Protein AF-A0A8T4KFM8-F1 (afdb_monomer)

Secondary structure (DSSP, 8-state):
--------B-TTS-BPPPHHHHHHTT--TT---EEEE-SSS-EEEE-

Solvent-accessible surface area (backbone atoms only — not comparable to full-atom values): 3364 Å² total; per-residue (Å²): 130,83,91,72,78,96,74,66,71,48,99,82,73,48,73,78,76,54,70,71,57,30,61,75,70,68,62,54,91,89,61,70,66,50,79,42,75,74,86,74,91,44,82,45,76,42,118

Nearest PDB structures (foldseek):
  2w1t-assembly1_A  TM=9.562E-01  e=3.717E-02  Bacillus subtilis
  2w1t-assembly1_B  TM=9.54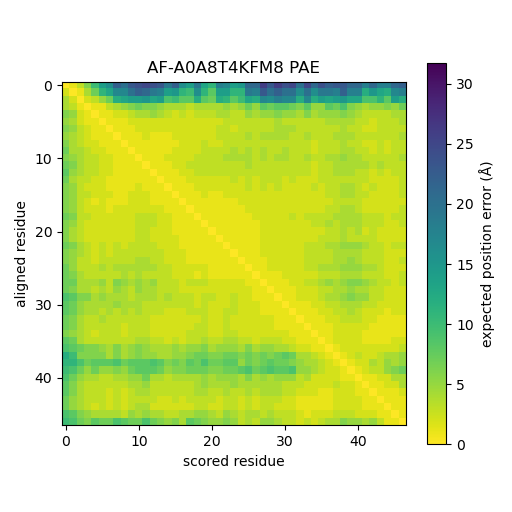5E-01  e=6.839E-02  Bacillus subtili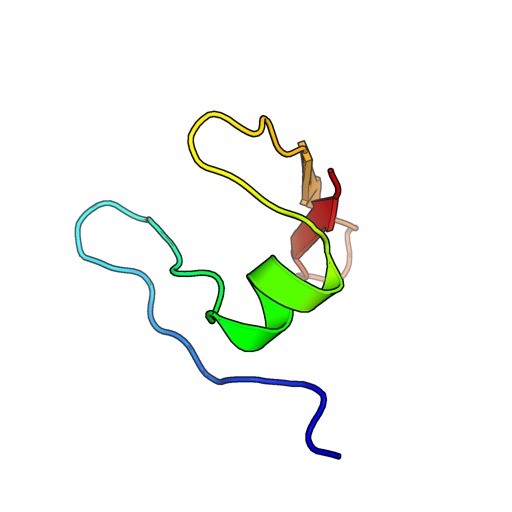s
  5itm-assembl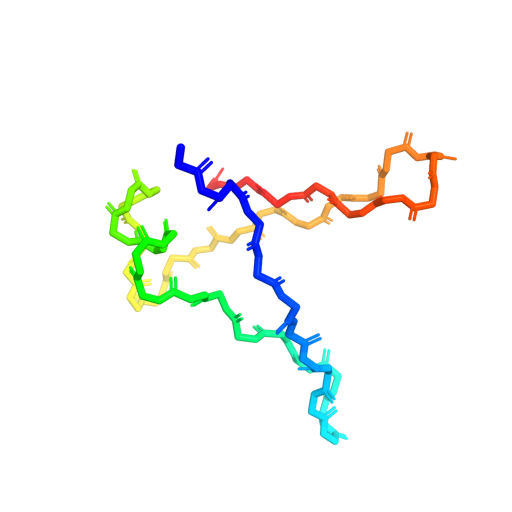y2_A  TM=8.330E-01  e=3.474E-02  Saccharolobus solfataricus
  1yfb-assembly1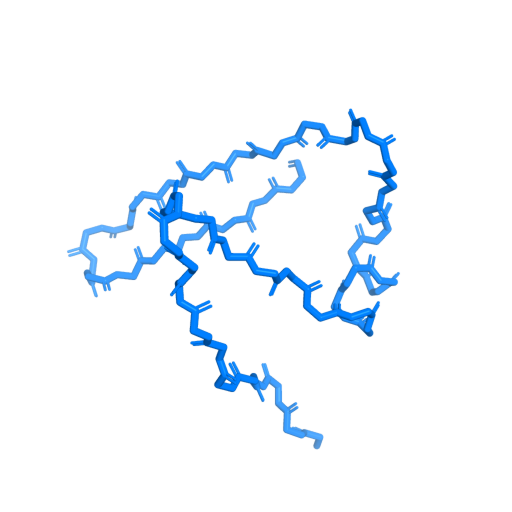_A  TM=8.727E-01  e=8.380E-02  Bacillus subtilis
  2fy9-assembly1_A  TM=7.308E-01  e=5.584E-01  Bacillus subtilis

Radius of gyration: 11.63 Å; Cα contacts (8 Å, |Δi|>4): 35; chains: 1; bounding box: 27×24×25 Å

Mean predicted aligned error: 3.74 Å

Sequence (47 aa):
MRNFNIVKIDSKGRIIVPSHIRGYLGLKEGTELIVANNGNKELRIFP

Foldseek 3Di:
DPPDDDWDQDPVRDTDDDPVNCVVQVPDPPDDWDWDDPVPPDIDIHD

Structure (mmCIF, N/CA/C/O backbone):
data_AF-A0A8T4KFM8-F1
#
_entry.id   AF-A0A8T4KFM8-F1
#
loop_
_atom_site.group_PDB
_atom_site.id
_atom_site.type_symbol
_atom_site.label_atom_id
_atom_site.label_alt_id
_atom_site.label_comp_id
_atom_site.label_asym_id
_atom_site.label_entity_id
_atom_site.label_seq_id
_atom_site.pdbx_PDB_ins_code
_atom_site.Cartn_x
_atom_site.Cartn_y
_atom_site.Cartn_z
_atom_site.occupancy
_atom_site.B_iso_or_equiv
_atom_site.auth_seq_id
_atom_site.auth_comp_id
_atom_site.auth_asym_id
_atom_site.auth_atom_id
_atom_site.pdbx_PDB_model_num
ATOM 1 N N . MET A 1 1 ? 18.712 5.380 9.479 1.00 52.94 1 MET A N 1
ATOM 2 C CA . MET A 1 1 ? 17.252 5.264 9.700 1.00 52.94 1 MET A CA 1
ATOM 3 C C . MET A 1 1 ? 16.740 4.134 8.823 1.00 52.94 1 MET A C 1
ATOM 5 O O . MET A 1 1 ? 17.182 4.042 7.686 1.00 52.94 1 MET A O 1
ATOM 9 N N . ARG A 1 2 ? 15.916 3.214 9.337 1.00 55.44 2 ARG A N 1
ATOM 10 C CA . ARG A 1 2 ? 15.344 2.158 8.486 1.00 55.44 2 ARG A CA 1
ATOM 11 C C . ARG A 1 2 ? 14.250 2.799 7.632 1.00 55.44 2 ARG A C 1
ATOM 13 O O . ARG A 1 2 ? 13.215 3.179 8.160 1.00 55.44 2 ARG A O 1
ATOM 20 N N . ASN A 1 3 ? 14.509 2.945 6.336 1.00 75.12 3 ASN A N 1
ATOM 21 C CA . ASN A 1 3 ? 13.619 3.613 5.377 1.00 75.12 3 ASN A CA 1
ATOM 22 C C . ASN A 1 3 ? 12.484 2.700 4.874 1.00 75.12 3 ASN A C 1
ATOM 24 O O . ASN A 1 3 ? 11.864 2.991 3.857 1.00 75.12 3 ASN A O 1
ATOM 28 N N . PHE A 1 4 ? 12.239 1.566 5.535 1.00 83.88 4 PHE A N 1
ATOM 29 C CA . PHE A 1 4 ? 11.259 0.578 5.102 1.00 83.88 4 PHE A CA 1
ATOM 30 C C . PHE A 1 4 ? 10.532 -0.035 6.297 1.00 83.88 4 PHE A C 1
ATOM 32 O O . PHE A 1 4 ? 11.100 -0.199 7.378 1.00 83.88 4 PHE A O 1
ATOM 39 N N . ASN A 1 5 ? 9.270 -0.399 6.078 1.00 90.44 5 ASN A N 1
ATOM 40 C CA . ASN A 1 5 ? 8.457 -1.157 7.021 1.00 90.44 5 ASN A CA 1
ATOM 41 C C . ASN A 1 5 ? 7.892 -2.367 6.291 1.00 90.44 5 ASN A C 1
ATOM 43 O O . ASN A 1 5 ? 7.384 -2.235 5.179 1.00 90.44 5 ASN A O 1
ATOM 47 N N . ILE A 1 6 ? 7.950 -3.532 6.929 1.00 93.31 6 ILE A N 1
ATOM 48 C CA . ILE A 1 6 ? 7.221 -4.700 6.443 1.00 93.31 6 ILE A CA 1
ATOM 49 C C . ILE A 1 6 ? 5.768 -4.524 6.879 1.00 93.31 6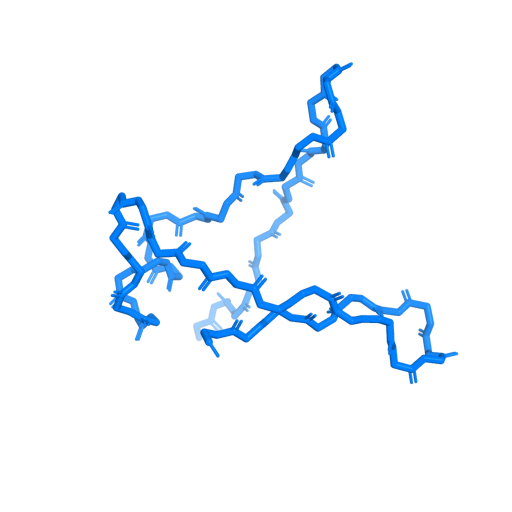 ILE A C 1
ATOM 51 O O . ILE A 1 6 ? 5.470 -4.472 8.071 1.00 93.31 6 ILE A O 1
ATOM 55 N N . VAL A 1 7 ? 4.874 -4.421 5.905 1.00 94.69 7 VAL A N 1
ATOM 56 C CA . VAL A 1 7 ? 3.426 -4.335 6.107 1.00 94.69 7 VAL A CA 1
ATOM 57 C C . VAL A 1 7 ? 2.756 -5.528 5.436 1.00 94.69 7 VAL A C 1
ATOM 59 O O . VAL A 1 7 ? 3.326 -6.148 4.539 1.00 94.69 7 VAL A O 1
ATOM 62 N N . LYS A 1 8 ? 1.551 -5.877 5.887 1.00 96.81 8 LYS A N 1
ATOM 6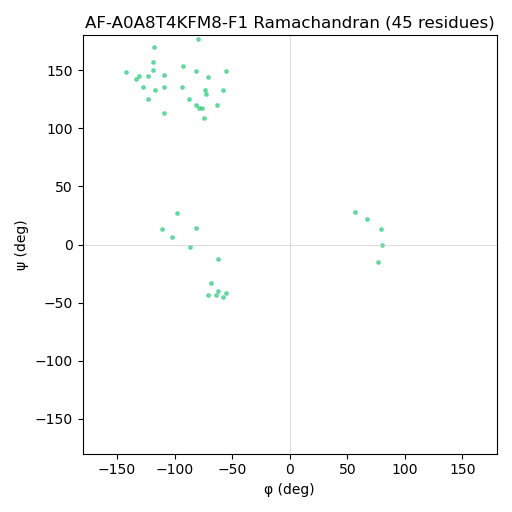3 C CA . LYS A 1 8 ? 0.747 -6.951 5.299 1.00 96.81 8 LYS A CA 1
ATOM 64 C C . LYS A 1 8 ? -0.448 -6.352 4.572 1.00 96.81 8 LYS A C 1
ATOM 66 O O . LYS A 1 8 ? -0.998 -5.347 5.020 1.00 96.81 8 LYS A O 1
ATOM 71 N N . ILE A 1 9 ? -0.836 -6.996 3.479 1.00 96.62 9 ILE A N 1
ATOM 72 C CA . ILE A 1 9 ? -2.106 -6.728 2.809 1.00 96.62 9 ILE A CA 1
ATOM 73 C C . ILE A 1 9 ? -3.216 -7.324 3.679 1.00 96.62 9 ILE A C 1
ATOM 75 O O . ILE A 1 9 ? -3.085 -8.451 4.163 1.00 96.62 9 ILE A O 1
ATOM 79 N N . ASP A 1 10 ? -4.272 -6.555 3.925 1.00 97.00 10 ASP A N 1
ATOM 80 C CA . ASP A 1 10 ? -5.428 -7.050 4.670 1.00 97.00 10 ASP A CA 1
ATOM 81 C C . ASP A 1 10 ? -6.367 -7.901 3.794 1.00 97.00 10 ASP A C 1
ATOM 83 O O . ASP A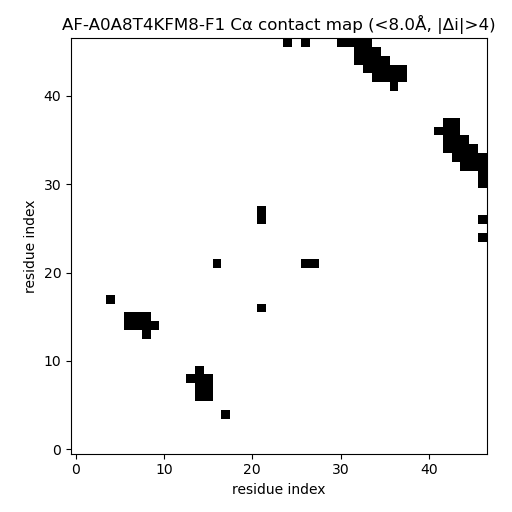 1 10 ? -6.174 -8.052 2.589 1.00 97.00 10 ASP A O 1
ATOM 87 N N . SER A 1 11 ? -7.424 -8.458 4.388 1.00 97.81 11 SER A N 1
ATOM 88 C CA . SER A 1 11 ? -8.397 -9.295 3.667 1.00 97.81 11 SER A CA 1
ATOM 89 C C . SER A 1 11 ? -9.158 -8.572 2.550 1.00 97.81 11 SER A C 1
ATOM 91 O O . SER A 1 11 ? -9.818 -9.224 1.747 1.00 97.81 11 SER A O 1
ATOM 93 N N . LYS A 1 12 ? -9.082 -7.238 2.488 1.00 97.94 12 LYS A N 1
ATOM 94 C CA . LYS A 1 12 ? -9.725 -6.408 1.465 1.00 97.94 12 LYS A CA 1
ATOM 95 C C . LYS A 1 12 ? -8.735 -5.928 0.401 1.00 97.94 12 LYS A C 1
ATOM 97 O O . LYS A 1 12 ? -9.107 -5.107 -0.431 1.00 97.94 12 LYS A O 1
ATOM 102 N N . GLY A 1 13 ? -7.486 -6.397 0.428 1.00 95.75 13 GLY A N 1
ATOM 103 C CA . GLY A 1 13 ? -6.469 -5.994 -0.542 1.00 95.75 13 GLY A CA 1
ATOM 104 C C . GLY A 1 13 ? -5.825 -4.633 -0.252 1.00 95.75 13 GLY A C 1
ATOM 105 O O . GLY A 1 13 ? -5.156 -4.085 -1.123 1.00 95.75 13 GLY A O 1
ATOM 106 N N . ARG A 1 14 ? -6.013 -4.059 0.943 1.00 95.50 14 ARG A N 1
ATOM 107 C CA . ARG A 1 14 ? -5.491 -2.729 1.294 1.00 95.50 14 ARG A CA 1
ATOM 108 C C . ARG A 1 14 ? -4.127 -2.829 1.966 1.00 95.50 14 ARG A C 1
ATOM 110 O O . ARG A 1 14 ? -3.832 -3.808 2.652 1.00 95.50 14 ARG A O 1
ATOM 117 N N . ILE A 1 15 ? -3.329 -1.770 1.835 1.00 94.62 15 ILE A N 1
ATOM 118 C CA . ILE A 1 15 ? -2.050 -1.610 2.534 1.00 94.62 15 ILE A CA 1
ATOM 119 C C . ILE A 1 15 ? -2.141 -0.398 3.456 1.00 94.62 15 ILE A C 1
ATOM 121 O O . ILE A 1 15 ? -2.566 0.682 3.050 1.00 94.62 15 ILE A O 1
ATOM 125 N N . ILE A 1 16 ? -1.707 -0.564 4.703 1.00 93.94 16 ILE A N 1
ATOM 126 C CA . ILE A 1 16 ? -1.575 0.553 5.637 1.00 93.94 16 ILE A CA 1
ATOM 127 C C . ILE A 1 16 ? -0.251 1.260 5.358 1.00 93.94 16 ILE A C 1
ATOM 129 O O . ILE A 1 16 ? 0.812 0.667 5.524 1.00 93.94 16 ILE A O 1
ATOM 133 N N . VAL A 1 17 ? -0.305 2.546 5.007 1.00 93.06 17 VAL A N 1
ATOM 134 C CA . VAL A 1 17 ? 0.882 3.413 4.997 1.00 93.06 17 VAL A CA 1
ATOM 135 C C . VAL A 1 17 ? 1.211 3.783 6.450 1.00 93.06 17 VAL A C 1
ATOM 137 O O . VAL A 1 17 ? 0.366 4.411 7.087 1.00 93.06 17 VAL A O 1
ATOM 140 N N . PRO A 1 18 ? 2.375 3.415 7.017 1.00 93.38 18 PRO A N 1
ATOM 141 C CA . PRO A 1 18 ? 2.738 3.725 8.404 1.00 93.38 18 PRO A CA 1
ATOM 142 C C . PRO A 1 18 ? 2.684 5.224 8.738 1.00 93.38 18 PRO A C 1
ATOM 144 O O . PRO A 1 18 ? 2.966 6.068 7.890 1.00 93.38 18 PRO A O 1
ATOM 147 N N . SER A 1 19 ? 2.369 5.564 9.993 1.00 92.81 19 SER A N 1
ATOM 148 C CA . SER A 1 19 ? 2.131 6.952 10.436 1.00 92.81 19 SER A CA 1
ATOM 149 C C . SER A 1 19 ? 3.283 7.913 10.139 1.00 92.81 19 SER A C 1
ATOM 151 O O . SER A 1 19 ? 3.038 9.023 9.680 1.00 92.81 19 SER A O 1
ATOM 153 N N . HIS A 1 20 ? 4.531 7.488 10.339 1.00 91.25 20 HIS A N 1
ATOM 154 C CA . HIS A 1 20 ? 5.707 8.311 10.051 1.00 91.25 20 HIS A CA 1
ATOM 155 C C . HIS A 1 20 ? 5.901 8.561 8.547 1.00 91.25 20 HIS A C 1
ATOM 157 O O . HIS A 1 20 ? 6.327 9.648 8.173 1.00 91.25 20 HIS A O 1
ATOM 163 N N . ILE A 1 21 ? 5.539 7.601 7.683 1.00 92.06 21 ILE A N 1
ATOM 164 C CA . ILE A 1 21 ? 5.568 7.789 6.223 1.00 92.06 21 ILE A CA 1
ATOM 165 C C . ILE A 1 21 ? 4.452 8.746 5.802 1.00 92.06 21 ILE A C 1
ATOM 167 O O . ILE A 1 21 ? 4.707 9.665 5.031 1.00 92.06 21 ILE A O 1
ATOM 171 N N . ARG A 1 22 ? 3.237 8.592 6.352 1.00 92.56 22 ARG A N 1
ATOM 172 C CA . ARG A 1 22 ? 2.134 9.538 6.103 1.00 92.56 22 ARG A CA 1
ATOM 173 C C . ARG A 1 22 ? 2.506 10.961 6.514 1.00 92.56 22 ARG A C 1
ATOM 175 O O . ARG A 1 22 ? 2.262 11.881 5.749 1.00 92.56 22 ARG A O 1
ATOM 182 N N . GLY A 1 23 ? 3.119 11.127 7.688 1.00 92.31 23 GLY A N 1
ATOM 183 C CA . GLY A 1 23 ? 3.574 12.427 8.182 1.00 92.31 23 GLY A CA 1
ATOM 184 C C . GLY A 1 23 ? 4.664 13.038 7.303 1.00 92.31 23 GLY A C 1
ATOM 185 O O . GLY A 1 23 ? 4.576 14.211 6.962 1.00 92.31 23 GLY A O 1
ATOM 186 N N . TYR A 1 24 ? 5.641 12.232 6.877 1.00 90.81 24 TYR A N 1
ATOM 187 C CA . TYR A 1 24 ? 6.699 12.672 5.966 1.00 90.81 24 TYR A CA 1
ATOM 188 C C . TYR A 1 24 ? 6.159 13.111 4.595 1.00 90.81 24 TYR A C 1
ATOM 190 O O . TYR A 1 24 ? 6.608 14.115 4.056 1.00 90.81 24 TYR A O 1
ATOM 198 N N . LEU A 1 25 ? 5.175 12.386 4.054 1.00 91.31 25 LEU A N 1
ATOM 199 C CA . LEU A 1 25 ? 4.546 12.682 2.762 1.00 91.31 25 LEU A CA 1
ATOM 200 C C . LEU A 1 25 ? 3.373 13.678 2.851 1.00 91.31 25 LEU A C 1
ATOM 202 O O . LEU A 1 25 ? 2.779 14.002 1.829 1.00 91.31 25 LEU A O 1
ATOM 206 N N . GLY A 1 26 ? 3.004 14.147 4.047 1.00 93.00 26 GLY A N 1
ATOM 207 C CA . GLY A 1 26 ? 1.884 15.077 4.239 1.00 93.00 26 GLY A CA 1
ATOM 208 C C . GLY A 1 26 ? 0.496 14.499 3.927 1.00 93.00 26 GLY A C 1
ATOM 209 O O . GLY A 1 26 ? -0.434 15.264 3.676 1.00 93.00 26 GLY A O 1
ATOM 210 N N . LEU A 1 27 ? 0.337 13.171 3.945 1.00 94.69 27 LEU A N 1
ATOM 211 C CA . LEU A 1 27 ? -0.916 12.501 3.584 1.00 94.69 27 LEU A CA 1
ATOM 212 C C . LEU A 1 27 ? -1.978 12.693 4.670 1.00 94.69 27 LEU A C 1
ATOM 214 O O . LEU A 1 27 ? -1.732 12.404 5.847 1.00 94.69 27 LEU A O 1
ATOM 218 N N . LYS A 1 28 ? -3.174 13.125 4.267 1.00 94.75 28 LYS A N 1
ATOM 219 C CA . LYS A 1 28 ? -4.336 13.333 5.137 1.00 94.75 28 LYS A CA 1
ATOM 220 C C . LYS A 1 28 ? -5.487 12.420 4.718 1.00 94.75 28 LYS A C 1
ATOM 222 O O . LYS A 1 28 ? -5.444 11.752 3.686 1.00 94.75 28 LYS A O 1
ATOM 227 N N . GLU A 1 29 ? -6.517 12.362 5.552 1.00 93.81 29 GLU A N 1
ATOM 228 C CA . GLU A 1 29 ? -7.765 11.708 5.168 1.00 93.81 29 GLU A CA 1
ATOM 229 C C . GLU A 1 29 ? -8.334 12.370 3.905 1.00 93.81 29 GLU A C 1
ATOM 231 O O . GLU A 1 29 ? -8.344 13.596 3.795 1.00 93.81 29 GLU A O 1
ATOM 236 N N . GLY A 1 30 ? -8.745 11.552 2.936 1.00 94.19 30 GLY A N 1
ATOM 237 C CA . GLY A 1 30 ? -9.237 12.025 1.642 1.00 94.19 30 GLY A CA 1
ATOM 238 C C . GLY A 1 30 ? -8.152 12.415 0.633 1.00 94.19 30 GLY A C 1
ATOM 239 O O . GLY A 1 30 ? -8.501 12.785 -0.482 1.00 94.19 30 GLY A O 1
ATOM 240 N N . THR A 1 31 ? -6.858 12.321 0.969 1.00 94.31 31 THR A N 1
ATOM 241 C CA . THR A 1 31 ? -5.789 12.506 -0.024 1.00 94.31 31 THR A CA 1
ATOM 242 C C . THR A 1 31 ? -5.874 11.414 -1.091 1.00 94.31 31 THR A C 1
ATOM 244 O O . THR A 1 31 ? -5.760 10.226 -0.781 1.00 94.31 31 THR A O 1
ATOM 247 N N . GLU A 1 32 ? -6.065 11.819 -2.345 1.00 95.50 32 GLU A N 1
ATOM 248 C CA . GLU A 1 32 ? -5.938 10.935 -3.502 1.00 95.50 32 GLU A CA 1
ATOM 249 C C . GLU A 1 32 ? -4.463 10.591 -3.726 1.00 95.50 32 GLU A C 1
ATOM 251 O O . GLU A 1 32 ? -3.583 11.406 -3.469 1.00 95.50 32 GLU A O 1
ATOM 256 N N . LEU A 1 33 ? -4.190 9.359 -4.153 1.00 94.75 33 LEU A N 1
ATOM 257 C CA . LEU A 1 33 ? -2.837 8.870 -4.404 1.00 94.75 33 LEU A CA 1
ATOM 258 C C . LEU A 1 33 ? -2.802 8.157 -5.749 1.00 94.75 33 LEU A C 1
ATOM 260 O O . LEU A 1 33 ? -3.703 7.380 -6.074 1.00 94.75 33 LEU A O 1
ATOM 264 N N . ILE A 1 34 ? -1.709 8.333 -6.482 1.00 95.69 34 ILE A N 1
ATOM 265 C CA . ILE A 1 34 ? -1.427 7.547 -7.680 1.00 95.69 34 ILE A CA 1
ATOM 266 C C . ILE A 1 34 ? -0.697 6.274 -7.261 1.00 95.69 34 ILE A C 1
ATOM 268 O O . ILE A 1 34 ? 0.364 6.327 -6.637 1.00 95.69 34 ILE A O 1
ATOM 272 N N . VAL A 1 35 ? -1.242 5.120 -7.650 1.00 95.00 35 VAL A N 1
ATOM 273 C CA . VAL A 1 35 ? -0.593 3.813 -7.502 1.00 95.00 35 VAL A CA 1
ATOM 274 C C . VAL A 1 35 ? -0.190 3.318 -8.884 1.00 95.00 35 VAL A C 1
ATOM 276 O O . VAL A 1 35 ? -1.044 3.012 -9.713 1.00 95.00 35 VAL A O 1
ATOM 279 N N . ALA A 1 36 ? 1.114 3.231 -9.135 1.00 95.25 36 ALA A N 1
ATOM 280 C CA . ALA A 1 36 ? 1.658 2.799 -10.417 1.00 95.25 36 ALA A CA 1
ATOM 281 C C . ALA A 1 36 ? 2.581 1.589 -10.244 1.00 95.25 36 ALA A C 1
ATOM 283 O O . ALA A 1 36 ? 3.332 1.496 -9.270 1.00 95.25 36 ALA A O 1
ATOM 284 N N . ASN A 1 37 ? 2.572 0.679 -11.218 1.00 94.38 37 ASN A N 1
ATOM 285 C CA . ASN A 1 37 ? 3.666 -0.275 -11.373 1.00 94.38 37 ASN A CA 1
ATOM 286 C C . ASN A 1 37 ? 4.818 0.412 -12.127 1.00 94.38 37 ASN A C 1
ATOM 288 O O . ASN A 1 37 ? 4.586 1.303 -12.941 1.00 94.38 37 ASN A O 1
ATOM 292 N N . ASN A 1 38 ? 6.060 0.019 -11.851 1.00 91.81 38 ASN A N 1
ATOM 293 C CA . ASN A 1 38 ? 7.234 0.559 -12.547 1.00 91.81 38 ASN A CA 1
ATOM 294 C C . ASN A 1 38 ? 7.921 -0.464 -13.473 1.00 91.81 38 ASN A C 1
ATOM 296 O O . ASN A 1 38 ? 9.064 -0.251 -13.865 1.00 91.81 38 ASN A O 1
ATOM 300 N N . GLY A 1 39 ? 7.267 -1.594 -13.765 1.00 91.50 39 GLY A N 1
ATOM 301 C CA . GLY A 1 39 ? 7.847 -2.708 -14.529 1.00 91.50 39 GLY A CA 1
ATOM 302 C C . GLY A 1 39 ? 8.828 -3.606 -13.757 1.00 91.50 39 GLY A C 1
ATOM 303 O O . GLY A 1 39 ? 9.055 -4.738 -14.171 1.00 91.50 39 GLY A O 1
ATOM 304 N N . ASN A 1 40 ? 9.331 -3.184 -12.593 1.00 93.69 40 ASN A N 1
ATOM 305 C CA . ASN A 1 40 ? 10.335 -3.914 -11.804 1.00 93.69 40 ASN A CA 1
ATOM 306 C C . ASN A 1 40 ? 9.731 -4.746 -10.664 1.00 93.69 40 ASN A C 1
ATOM 308 O O . ASN A 1 40 ? 10.385 -4.989 -9.656 1.00 93.69 40 ASN A O 1
ATOM 312 N N . LYS A 1 41 ? 8.472 -5.184 -10.802 1.00 92.75 41 LYS A N 1
ATOM 313 C CA . LYS A 1 41 ? 7.712 -5.861 -9.729 1.00 92.75 41 LYS A CA 1
ATOM 314 C C . LYS A 1 41 ? 7.608 -5.033 -8.436 1.00 92.75 41 LYS A C 1
ATOM 316 O O . LYS A 1 41 ? 7.448 -5.587 -7.352 1.00 92.75 41 LYS A O 1
ATOM 321 N N . GLU A 1 42 ? 7.651 -3.710 -8.558 1.00 92.50 42 GLU A N 1
ATOM 322 C CA . GLU A 1 42 ? 7.483 -2.772 -7.453 1.00 92.50 42 GLU A CA 1
ATOM 323 C C . GLU A 1 42 ? 6.261 -1.882 -7.685 1.00 92.50 42 GLU A C 1
ATOM 325 O O . GLU A 1 42 ? 5.910 -1.540 -8.821 1.00 92.50 42 GLU A O 1
ATOM 330 N N . LEU A 1 43 ? 5.645 -1.469 -6.579 1.00 92.44 43 LEU A N 1
ATOM 331 C CA . LEU A 1 43 ? 4.651 -0.407 -6.568 1.00 92.44 43 LEU A CA 1
ATOM 332 C C . LEU A 1 43 ? 5.340 0.914 -6.252 1.00 92.44 43 LEU A C 1
ATOM 334 O O . LEU A 1 43 ? 6.134 1.004 -5.314 1.00 92.44 43 LEU A O 1
ATOM 338 N N . ARG A 1 44 ? 4.988 1.952 -7.002 1.00 92.81 44 ARG A N 1
ATOM 339 C CA . ARG A 1 44 ? 5.275 3.333 -6.635 1.00 92.81 44 A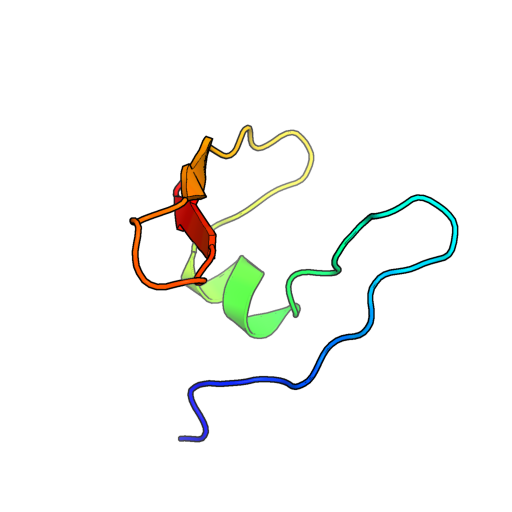RG A CA 1
ATOM 340 C C . ARG A 1 44 ? 3.973 4.020 -6.246 1.00 92.81 44 ARG A C 1
ATOM 342 O O . ARG A 1 44 ? 2.956 3.846 -6.915 1.00 92.81 44 ARG A O 1
ATOM 349 N N . ILE A 1 45 ? 4.025 4.761 -5.147 1.00 93.12 45 ILE A N 1
ATOM 350 C CA . ILE A 1 45 ? 2.892 5.498 -4.594 1.00 93.12 45 ILE A CA 1
ATOM 351 C C . ILE A 1 45 ? 3.314 6.958 -4.498 1.00 93.12 45 ILE A C 1
ATOM 353 O O . ILE A 1 45 ? 4.346 7.248 -3.888 1.00 93.12 45 ILE A O 1
ATOM 357 N N . PHE A 1 46 ? 2.531 7.850 -5.094 1.00 90.56 46 PHE A N 1
ATOM 358 C CA . PHE A 1 46 ? 2.791 9.288 -5.096 1.00 90.56 46 PHE A CA 1
ATOM 359 C C . PHE A 1 46 ? 1.526 10.056 -4.692 1.00 90.56 46 PHE A C 1
ATOM 361 O O . PHE A 1 46 ? 0.434 9.584 -5.026 1.00 90.56 46 PHE A O 1
ATOM 368 N N . PRO A 1 47 ? 1.662 11.183 -3.969 1.00 85.56 47 PRO A N 1
ATOM 369 C CA . PRO A 1 47 ? 0.595 12.173 -3.843 1.00 85.56 47 PRO A CA 1
ATOM 370 C C . PRO A 1 47 ? 0.134 12.703 -5.202 1.00 85.56 47 PRO A C 1
ATOM 372 O O . PRO A 1 47 ? 0.966 12.715 -6.141 1.00 85.56 47 PRO A O 1
#

pLDDT: mean 91.35, std 8.66, range [52.94, 9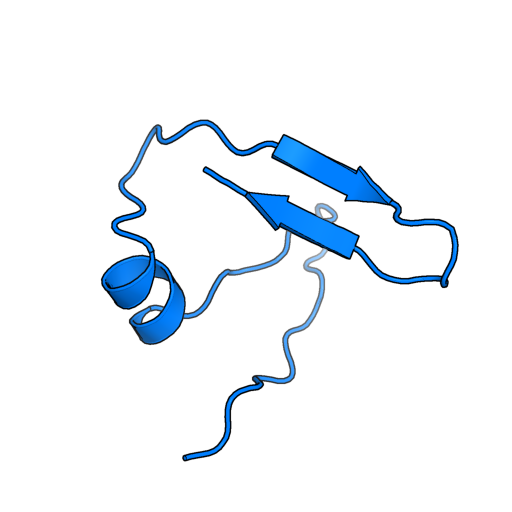7.94]